Protein AF-A0A9X4EIA9-F1 (afdb_monomer_lite)

Sequence (80 aa):
MNVRDHDWYDTEAQKSLYGLQVHIPSVGWCFVARAGAPLLFATEAERTAERQRMAALPEPATLAGVVRKAVVTDAGGQPA

pLDDT: mean 76.3, std 21.52, range [32.03, 96.25]

Radius of gyration: 14.4 Å; chains: 1; bounding box: 33×39×28 Å

Foldseek 3Di:
DDKDKDWDADPVVRAIKIWMWDQDPVPGTDTDDDQLHGDIDRDPVVVVVVRVVVVPDPDCVVVCVVVVSNVPPPPDDDDD

Structure (mmCIF, N/CA/C/O backbone):
data_AF-A0A9X4EIA9-F1
#
_entry.id   AF-A0A9X4EIA9-F1
#
loop_
_atom_site.group_PDB
_atom_site.id
_atom_site.type_symbol
_atom_site.label_atom_id
_atom_site.label_alt_id
_atom_site.label_comp_id
_atom_site.label_asym_id
_atom_site.label_entity_id
_atom_site.label_seq_id
_atom_site.pdbx_PDB_ins_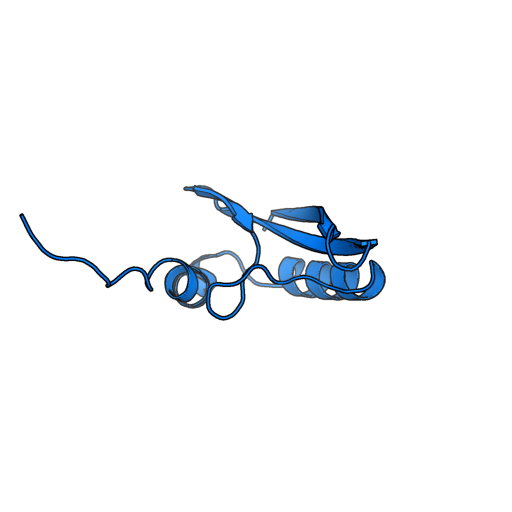code
_atom_site.Cartn_x
_atom_site.Cartn_y
_atom_site.Cartn_z
_atom_site.occupancy
_atom_site.B_iso_or_equiv
_atom_site.auth_seq_id
_atom_site.auth_comp_id
_atom_site.auth_asym_id
_atom_site.auth_atom_id
_atom_site.pdbx_PDB_model_num
ATOM 1 N N . MET A 1 1 ? -4.569 12.435 9.506 1.00 72.94 1 MET A N 1
ATOM 2 C CA . MET A 1 1 ? -4.270 11.042 9.102 1.00 72.94 1 MET A CA 1
ATOM 3 C C . MET A 1 1 ? -2.777 10.831 8.912 1.00 72.94 1 MET A C 1
ATOM 5 O O . MET A 1 1 ? -2.170 11.554 8.132 1.00 72.94 1 MET A O 1
ATOM 9 N N . ASN A 1 2 ? -2.185 9.843 9.591 1.00 86.31 2 ASN A N 1
ATOM 10 C CA . ASN A 1 2 ? -0.780 9.485 9.373 1.00 86.31 2 ASN A CA 1
ATOM 11 C C . ASN A 1 2 ? -0.688 8.411 8.287 1.00 86.31 2 ASN A C 1
ATOM 13 O O . ASN A 1 2 ? -1.328 7.364 8.402 1.00 86.31 2 ASN A O 1
ATOM 17 N N . VAL A 1 3 ? 0.110 8.677 7.255 1.00 90.25 3 VAL A N 1
ATOM 18 C CA . VAL A 1 3 ? 0.358 7.771 6.126 1.00 90.25 3 VAL A CA 1
ATOM 19 C C . VAL A 1 3 ? 1.862 7.551 6.016 1.00 90.25 3 VAL A C 1
ATOM 21 O O . VAL A 1 3 ? 2.625 8.512 6.129 1.00 90.25 3 VAL A O 1
ATOM 24 N N . ARG A 1 4 ? 2.292 6.309 5.795 1.00 93.44 4 ARG A N 1
ATOM 25 C CA . ARG A 1 4 ? 3.700 5.967 5.575 1.00 93.44 4 ARG A CA 1
ATOM 26 C C . ARG A 1 4 ? 3.882 5.057 4.372 1.00 93.44 4 ARG A C 1
ATOM 28 O O . ARG A 1 4 ? 2.978 4.299 4.014 1.00 93.44 4 ARG A O 1
ATOM 35 N N . ASP A 1 5 ? 5.077 5.132 3.812 1.00 95.38 5 ASP A N 1
ATOM 36 C CA . ASP A 1 5 ? 5.519 4.287 2.714 1.00 95.38 5 ASP A CA 1
ATOM 37 C C . ASP A 1 5 ? 5.867 2.891 3.234 1.00 95.38 5 ASP A C 1
ATOM 39 O O . ASP A 1 5 ? 6.308 2.728 4.378 1.00 95.38 5 ASP A O 1
ATOM 43 N N . HIS A 1 6 ? 5.630 1.879 2.406 1.00 93.50 6 HIS A N 1
ATOM 44 C CA . HIS A 1 6 ? 6.025 0.510 2.697 1.00 93.50 6 HIS A CA 1
ATOM 45 C C . HIS A 1 6 ? 6.446 -0.186 1.409 1.00 93.50 6 HIS A C 1
ATOM 47 O O . HIS A 1 6 ? 5.629 -0.348 0.503 1.00 93.50 6 HIS A O 1
ATOM 53 N N . ASP A 1 7 ? 7.695 -0.626 1.349 1.00 94.62 7 ASP A N 1
ATOM 54 C CA . ASP A 1 7 ? 8.260 -1.231 0.148 1.00 94.62 7 ASP A CA 1
ATOM 55 C C . ASP A 1 7 ? 8.193 -2.752 0.234 1.00 94.62 7 ASP A C 1
ATOM 57 O O . ASP A 1 7 ? 8.415 -3.354 1.284 1.00 94.62 7 ASP A O 1
ATOM 61 N N . TRP A 1 8 ? 7.839 -3.359 -0.890 1.00 93.56 8 TRP A N 1
ATOM 62 C CA . TRP A 1 8 ? 7.700 -4.791 -1.088 1.00 93.56 8 TRP A CA 1
ATOM 63 C C . TRP A 1 8 ? 8.708 -5.230 -2.143 1.00 93.56 8 TRP A C 1
ATOM 65 O O . TRP A 1 8 ? 9.086 -4.464 -3.032 1.00 93.56 8 TRP A O 1
ATOM 75 N N . TYR A 1 9 ? 9.096 -6.495 -2.078 1.00 94.62 9 TYR A N 1
ATOM 76 C CA . TYR A 1 9 ? 9.860 -7.128 -3.137 1.00 94.62 9 TYR A CA 1
ATOM 77 C C . TYR A 1 9 ? 9.065 -8.316 -3.672 1.00 94.62 9 TYR A C 1
ATOM 79 O O . TYR A 1 9 ? 8.779 -9.260 -2.937 1.00 94.62 9 TYR A O 1
ATOM 87 N N . ASP A 1 10 ? 8.668 -8.233 -4.939 1.00 92.56 10 ASP A N 1
ATOM 88 C CA . ASP A 1 10 ? 8.030 -9.320 -5.668 1.00 92.56 10 ASP A CA 1
ATOM 89 C C . ASP A 1 10 ? 9.113 -10.320 -6.076 1.00 92.56 10 ASP A C 1
ATOM 91 O O . ASP A 1 10 ? 9.949 -10.037 -6.938 1.00 92.56 10 ASP A O 1
ATOM 95 N N . THR A 1 11 ? 9.125 -11.478 -5.420 1.00 94.75 11 THR A N 1
ATOM 96 C CA . THR A 1 11 ? 10.128 -12.519 -5.658 1.00 94.75 11 THR A CA 1
ATOM 97 C C . THR A 1 11 ? 9.880 -13.297 -6.944 1.00 94.75 11 THR A C 1
ATOM 99 O O . THR A 1 11 ? 10.822 -13.881 -7.474 1.00 94.75 11 THR A O 1
ATOM 102 N N . GLU A 1 12 ? 8.658 -13.307 -7.472 1.00 94.31 12 GLU A N 1
ATOM 103 C CA . GLU A 1 12 ? 8.340 -13.992 -8.723 1.00 94.31 12 GLU A CA 1
ATOM 104 C C . GLU A 1 12 ? 8.791 -13.143 -9.912 1.00 94.31 12 GLU A C 1
ATOM 106 O O . GLU A 1 12 ? 9.531 -13.610 -10.777 1.00 94.31 12 GLU A O 1
ATOM 111 N N . ALA A 1 13 ? 8.421 -11.863 -9.914 1.00 93.06 13 ALA A N 1
ATOM 112 C CA . ALA A 1 13 ? 8.805 -10.926 -10.965 1.00 93.06 13 ALA A CA 1
ATOM 113 C C . ALA A 1 13 ? 10.180 -10.265 -10.739 1.00 93.06 13 ALA A C 1
ATOM 115 O O . ALA A 1 13 ? 10.616 -9.482 -11.583 1.00 93.06 13 ALA A O 1
ATOM 116 N N . GLN A 1 14 ? 10.849 -10.556 -9.616 1.00 96.00 14 GLN A N 1
ATOM 117 C CA . GLN A 1 14 ? 12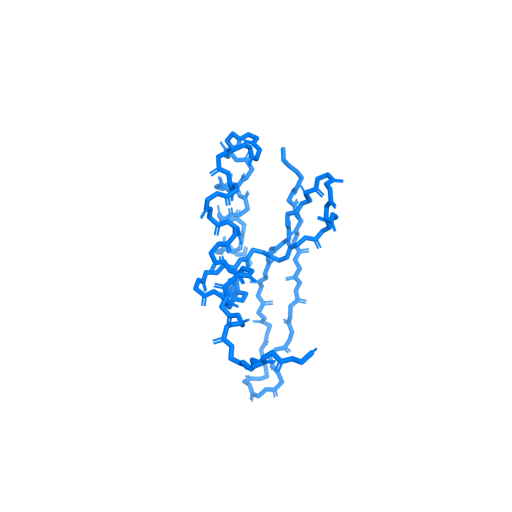.164 -10.020 -9.228 1.00 96.00 14 GLN A CA 1
ATOM 118 C C . GLN A 1 14 ? 12.231 -8.483 -9.270 1.00 96.00 14 GLN A C 1
ATOM 120 O O . GLN A 1 14 ? 13.205 -7.895 -9.747 1.00 96.00 14 GLN A O 1
ATOM 125 N N . LYS A 1 15 ? 11.189 -7.811 -8.770 1.00 94.88 15 LYS A N 1
ATOM 126 C CA . LYS A 1 15 ? 11.065 -6.347 -8.829 1.00 94.88 15 LYS A CA 1
ATOM 127 C C . LYS A 1 15 ? 10.539 -5.748 -7.533 1.00 94.88 15 LYS A C 1
ATOM 129 O O . LYS A 1 15 ? 9.790 -6.379 -6.790 1.00 94.88 15 LYS A O 1
ATOM 134 N N . SER A 1 16 ? 10.885 -4.489 -7.298 1.00 95.50 16 SER A N 1
ATOM 135 C CA . SER A 1 16 ? 10.298 -3.712 -6.210 1.00 95.50 16 SER A CA 1
ATOM 136 C C . SER A 1 16 ? 8.840 -3.374 -6.514 1.00 95.50 16 SER A C 1
ATOM 138 O O . SER A 1 16 ? 8.487 -3.025 -7.642 1.00 95.50 16 SER A O 1
ATOM 140 N N . LEU A 1 17 ? 8.005 -3.461 -5.486 1.00 96.00 17 LEU A N 1
ATOM 141 C CA . LEU A 1 17 ? 6.638 -2.966 -5.474 1.00 96.00 17 LEU A CA 1
ATOM 142 C C . LEU A 1 17 ? 6.486 -1.991 -4.314 1.00 96.00 17 LEU A C 1
ATOM 144 O O . LEU A 1 17 ? 7.112 -2.132 -3.267 1.00 96.00 17 LEU A O 1
ATOM 148 N N . TYR A 1 18 ? 5.634 -0.997 -4.491 1.00 96.25 18 TYR A N 1
ATOM 149 C CA . TYR A 1 18 ? 5.534 0.115 -3.559 1.00 96.25 18 TYR A CA 1
ATOM 150 C C . TYR A 1 18 ? 4.126 0.171 -2.983 1.00 96.25 18 TYR A C 1
ATOM 152 O O . TYR A 1 18 ? 3.154 0.170 -3.725 1.00 96.25 18 TYR A O 1
ATOM 160 N N . GLY A 1 19 ? 3.993 0.207 -1.664 1.00 94.19 19 GLY A N 1
ATOM 161 C CA . GLY A 1 19 ? 2.710 0.205 -0.966 1.00 94.19 19 GLY A CA 1
ATOM 162 C C . GLY A 1 19 ? 2.592 1.337 0.050 1.00 94.19 19 GLY A C 1
ATOM 163 O O . GLY A 1 19 ? 3.526 2.106 0.281 1.00 94.19 19 GLY A O 1
ATOM 164 N N . LEU A 1 20 ? 1.419 1.437 0.674 1.00 92.88 20 LEU A N 1
ATOM 165 C CA . LEU A 1 20 ? 1.117 2.451 1.686 1.00 92.88 20 LEU A CA 1
ATOM 166 C C . LEU A 1 20 ? 0.469 1.834 2.918 1.00 92.88 20 LE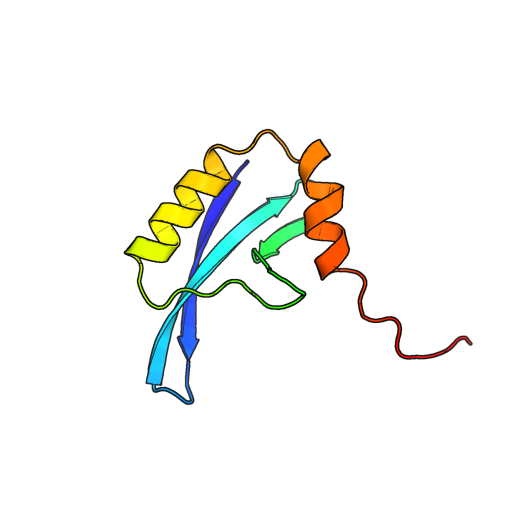U A C 1
ATOM 168 O O . LEU A 1 20 ? -0.333 0.902 2.826 1.00 92.88 20 LEU A O 1
ATOM 172 N N . GLN A 1 21 ? 0.765 2.422 4.073 1.00 91.62 21 GLN A N 1
ATOM 173 C CA . GLN A 1 21 ? 0.067 2.142 5.318 1.00 91.62 21 GLN A CA 1
ATOM 174 C C . GLN A 1 21 ? -0.528 3.416 5.908 1.00 91.62 21 GLN A C 1
ATOM 176 O O . GLN A 1 21 ? 0.089 4.479 5.878 1.00 91.62 21 GLN A O 1
ATOM 181 N N . VAL A 1 22 ? -1.717 3.286 6.488 1.00 88.56 22 VAL A N 1
ATOM 182 C CA . VAL A 1 22 ? -2.411 4.344 7.224 1.00 88.56 22 VAL A CA 1
ATOM 183 C C . VAL A 1 22 ? -2.528 3.957 8.689 1.00 88.56 22 VAL A C 1
ATOM 185 O O . VAL A 1 22 ? -2.765 2.795 9.016 1.00 88.56 22 VAL A O 1
ATOM 188 N N . HIS A 1 23 ? -2.355 4.919 9.587 1.00 85.81 23 HIS A N 1
ATOM 189 C CA . HIS A 1 23 ? -2.562 4.692 11.011 1.00 85.81 23 HIS A CA 1
ATOM 190 C C . HIS A 1 23 ? -4.024 4.938 11.387 1.00 85.81 23 HIS A C 1
ATOM 192 O O . HIS A 1 23 ? -4.537 6.045 11.210 1.00 85.81 23 HIS A O 1
ATOM 198 N N . ILE A 1 24 ? -4.669 3.927 11.963 1.00 82.38 24 ILE A N 1
ATOM 199 C CA . ILE A 1 24 ? -6.020 4.011 12.518 1.00 82.38 24 ILE A CA 1
ATOM 200 C C . ILE A 1 24 ? -5.898 3.940 14.046 1.00 82.38 24 ILE A C 1
ATOM 202 O O . ILE A 1 24 ? -5.381 2.942 14.537 1.00 82.38 24 ILE A O 1
ATOM 206 N N . PRO A 1 25 ? -6.380 4.929 14.824 1.00 78.06 25 PRO A N 1
ATOM 207 C CA . PRO A 1 25 ? -6.170 4.965 16.277 1.00 78.06 25 PRO A CA 1
ATOM 208 C C . PRO A 1 25 ? -6.563 3.690 17.040 1.00 78.06 25 PRO A C 1
ATOM 210 O O . PRO A 1 25 ? -5.911 3.349 18.018 1.00 78.06 25 PRO A O 1
ATOM 213 N N . SER A 1 26 ? -7.597 2.972 16.590 1.00 79.25 26 SER A N 1
ATOM 214 C CA . SER A 1 26 ? -8.084 1.738 17.224 1.00 79.25 26 SER A CA 1
ATOM 215 C C . SER A 1 26 ? -7.468 0.440 16.688 1.00 79.25 26 SER A C 1
ATOM 217 O O . SER A 1 26 ? -7.699 -0.611 17.275 1.00 79.25 26 SER A O 1
ATOM 219 N N . VAL A 1 27 ? -6.727 0.485 15.575 1.00 79.44 27 VAL A N 1
ATOM 220 C CA . VAL A 1 27 ? -6.203 -0.715 14.883 1.00 79.44 27 VAL A CA 1
ATOM 221 C C . VAL A 1 27 ? -4.678 -0.670 14.728 1.00 79.44 27 VAL A C 1
ATOM 223 O O . VAL A 1 27 ? -4.029 -1.703 14.610 1.00 79.44 27 VAL A O 1
ATOM 226 N N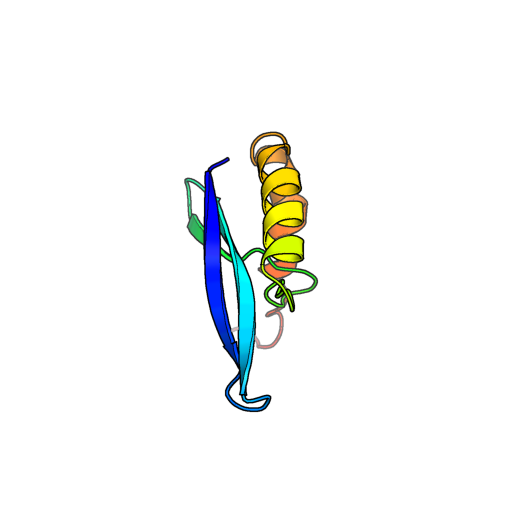 . GLY A 1 28 ? -4.079 0.519 14.758 1.00 83.56 28 GLY A N 1
ATOM 227 C CA . GLY A 1 28 ? -2.678 0.745 14.426 1.00 83.56 28 GLY A CA 1
ATOM 228 C C . GLY A 1 28 ? -2.459 0.899 12.920 1.00 83.56 28 GLY A C 1
ATOM 229 O O . GLY A 1 28 ? -3.323 1.384 12.184 1.00 83.56 28 GLY A O 1
ATOM 230 N N . TRP A 1 29 ? -1.266 0.532 12.454 1.00 86.19 29 TRP A N 1
ATOM 231 C CA . TRP A 1 29 ? -0.885 0.646 11.046 1.00 86.19 29 TRP A CA 1
ATOM 232 C C . TRP A 1 29 ? -1.556 -0.434 10.196 1.00 86.19 29 TRP A C 1
ATOM 234 O O . TRP A 1 29 ? -1.312 -1.620 10.388 1.00 86.19 29 TRP A O 1
ATOM 244 N N . CYS A 1 30 ? -2.357 -0.008 9.223 1.00 86.56 30 CYS A N 1
ATOM 245 C CA . CYS A 1 30 ? -3.072 -0.876 8.291 1.00 86.56 30 CYS A CA 1
ATOM 246 C C . CYS A 1 30 ? -2.614 -0.610 6.859 1.00 86.56 30 CYS A C 1
ATOM 248 O O . CYS A 1 30 ? -2.400 0.544 6.487 1.00 86.56 30 CYS A O 1
ATOM 250 N N . PHE A 1 31 ? -2.508 -1.652 6.037 1.00 89.19 31 PHE A N 1
ATOM 251 C CA . PHE A 1 31 ? -2.245 -1.480 4.609 1.00 89.19 31 PHE A CA 1
ATOM 252 C C . PHE A 1 31 ? -3.432 -0.825 3.905 1.00 89.19 31 PHE A C 1
ATOM 254 O O . PHE A 1 31 ? -4.592 -1.143 4.172 1.00 89.19 31 PHE A O 1
ATOM 261 N N . VAL A 1 32 ? -3.135 0.077 2.974 1.00 87.12 32 VAL A N 1
ATOM 262 C CA . VAL A 1 32 ? -4.132 0.552 2.016 1.00 87.12 32 VAL A CA 1
ATOM 263 C C . VAL A 1 32 ? -4.470 -0.605 1.081 1.00 87.12 32 VAL A C 1
ATOM 265 O O . VAL A 1 32 ? -3.577 -1.206 0.490 1.00 87.12 32 VAL A O 1
ATOM 268 N N . ALA A 1 33 ? -5.758 -0.906 0.941 1.00 85.94 33 ALA A N 1
ATOM 269 C CA . ALA A 1 33 ? -6.243 -2.016 0.133 1.00 85.94 33 ALA A CA 1
ATOM 270 C C . ALA A 1 33 ? -7.384 -1.584 -0.793 1.00 85.94 33 ALA A C 1
ATOM 272 O O . ALA A 1 33 ? -8.168 -0.685 -0.472 1.00 85.94 33 ALA A O 1
ATOM 273 N N . ARG A 1 34 ? -7.508 -2.261 -1.936 1.00 80.50 34 ARG A N 1
ATOM 274 C CA . ARG A 1 34 ? -8.644 -2.152 -2.856 1.00 80.50 34 ARG A CA 1
ATOM 275 C C . ARG A 1 34 ? -9.154 -3.559 -3.148 1.00 80.50 34 ARG A C 1
ATOM 277 O O . ARG A 1 34 ? -8.382 -4.424 -3.532 1.00 80.50 34 ARG A O 1
ATOM 284 N N . ALA A 1 35 ? -10.458 -3.773 -2.963 1.00 80.38 35 ALA A N 1
ATOM 285 C CA . ALA A 1 35 ? -11.100 -5.078 -3.161 1.00 80.38 35 ALA A CA 1
ATOM 286 C C . ALA A 1 35 ? -10.430 -6.229 -2.372 1.00 80.38 35 ALA A C 1
ATOM 288 O O . ALA A 1 35 ? -10.271 -7.327 -2.887 1.00 80.38 35 ALA A O 1
ATOM 289 N N . GLY A 1 36 ? -10.014 -5.962 -1.128 1.00 77.94 36 GLY A N 1
ATOM 290 C CA . GLY A 1 36 ? -9.397 -6.965 -0.248 1.00 77.94 36 GLY A CA 1
ATOM 291 C C . GLY A 1 36 ? -7.909 -7.232 -0.500 1.00 77.94 36 GLY A C 1
ATOM 292 O O . GLY A 1 36 ? -7.275 -7.880 0.323 1.00 77.94 36 GLY A O 1
ATOM 293 N N . ALA A 1 37 ? -7.322 -6.692 -1.571 1.00 82.12 37 ALA A N 1
ATOM 294 C CA . ALA A 1 37 ? -5.896 -6.825 -1.859 1.00 82.12 37 ALA A CA 1
ATOM 295 C C . ALA A 1 37 ? -5.127 -5.539 -1.507 1.00 82.12 37 ALA A C 1
ATOM 297 O O . ALA A 1 37 ? -5.662 -4.442 -1.722 1.00 82.12 37 ALA A O 1
ATOM 298 N N . PRO A 1 38 ? -3.879 -5.633 -1.005 1.00 86.94 38 PRO A N 1
ATOM 299 C CA . PRO A 1 38 ? -3.008 -4.475 -0.840 1.00 86.94 38 PRO A CA 1
ATOM 300 C C . PRO A 1 38 ? -2.878 -3.692 -2.146 1.00 86.94 38 PRO A C 1
ATOM 302 O O . PRO A 1 38 ? -2.684 -4.263 -3.219 1.00 86.94 38 PRO A O 1
ATOM 305 N N . LEU A 1 39 ? -2.987 -2.372 -2.053 1.00 88.38 39 LEU A N 1
ATOM 306 C CA . LEU A 1 39 ? -2.758 -1.494 -3.187 1.00 88.38 39 LEU A CA 1
ATOM 307 C C . LEU A 1 39 ? -1.246 -1.324 -3.370 1.00 88.38 39 LEU A C 1
ATOM 309 O O . LEU A 1 39 ? -0.594 -0.661 -2.561 1.00 88.38 39 LEU A O 1
ATOM 313 N N . LEU A 1 40 ? -0.715 -1.952 -4.417 1.00 93.75 40 LEU A N 1
ATOM 314 C CA . LEU A 1 40 ? 0.699 -1.929 -4.778 1.00 93.75 40 LEU A CA 1
ATOM 315 C C . LEU A 1 40 ? 0.903 -1.156 -6.083 1.00 93.75 40 LEU A C 1
ATOM 317 O O . LEU A 1 40 ? 0.097 -1.244 -7.009 1.00 93.75 40 LEU A O 1
ATOM 321 N N . PHE A 1 41 ? 2.003 -0.420 -6.147 1.00 94.50 41 PHE A N 1
ATOM 322 C CA . PHE A 1 41 ? 2.411 0.417 -7.266 1.00 94.50 41 PHE A CA 1
ATOM 323 C C . PHE A 1 41 ? 3.709 -0.106 -7.871 1.00 94.50 41 PHE A C 1
ATOM 325 O O . PHE A 1 41 ? 4.537 -0.693 -7.171 1.00 94.50 41 PHE A O 1
ATOM 332 N N . ALA A 1 42 ? 3.893 0.123 -9.170 1.00 94.25 42 ALA A N 1
ATOM 333 C CA . ALA A 1 42 ? 5.105 -0.276 -9.876 1.00 94.25 42 ALA A CA 1
ATOM 334 C C . ALA A 1 42 ? 6.237 0.743 -9.689 1.00 94.25 42 ALA A C 1
ATOM 336 O O . ALA A 1 42 ? 7.401 0.407 -9.890 1.00 94.25 42 ALA A O 1
ATOM 337 N N . THR A 1 43 ? 5.908 1.981 -9.306 1.00 96.25 43 THR A N 1
ATOM 338 C CA . THR A 1 43 ? 6.879 3.066 -9.122 1.00 96.25 43 THR A CA 1
ATOM 339 C C . THR A 1 43 ? 6.660 3.847 -7.822 1.00 96.25 43 THR A C 1
ATOM 341 O O . THR A 1 43 ? 5.540 3.984 -7.323 1.00 96.25 43 THR A O 1
ATOM 344 N N . GLU A 1 44 ? 7.732 4.442 -7.294 1.00 95.31 44 GLU A N 1
ATOM 345 C CA . GLU A 1 44 ? 7.666 5.345 -6.133 1.00 95.31 44 GLU A CA 1
ATOM 346 C C . GLU A 1 44 ? 6.831 6.600 -6.408 1.00 95.31 44 GLU A C 1
ATOM 348 O O . GLU A 1 44 ? 6.194 7.142 -5.501 1.00 95.31 44 GLU A O 1
ATOM 353 N N . ALA A 1 45 ? 6.818 7.065 -7.660 1.00 95.81 45 ALA A N 1
ATOM 354 C CA . ALA A 1 45 ? 6.050 8.232 -8.078 1.00 95.81 45 ALA A CA 1
ATOM 355 C C . ALA A 1 45 ? 4.539 7.983 -7.942 1.00 95.81 45 ALA A C 1
ATOM 357 O O . ALA A 1 45 ? 3.826 8.817 -7.381 1.00 95.81 45 ALA A O 1
ATOM 358 N N . GLU A 1 46 ? 4.066 6.811 -8.375 1.00 95.12 46 GLU A N 1
ATOM 359 C CA . GLU A 1 46 ? 2.672 6.384 -8.205 1.00 95.12 46 GLU A CA 1
ATOM 360 C C . GLU A 1 46 ? 2.295 6.274 -6.721 1.00 95.12 46 GLU A C 1
ATOM 362 O O . GLU A 1 46 ? 1.279 6.835 -6.300 1.00 95.12 46 GLU A O 1
ATOM 367 N N . ARG A 1 47 ? 3.151 5.640 -5.901 1.00 94.94 47 ARG A N 1
ATOM 368 C CA . ARG A 1 47 ? 2.961 5.575 -4.441 1.00 94.94 47 ARG A CA 1
ATOM 369 C C . ARG A 1 47 ? 2.874 6.975 -3.832 1.00 94.94 47 ARG A C 1
ATOM 371 O O . ARG A 1 47 ? 2.007 7.241 -3.003 1.00 94.94 47 ARG A O 1
ATOM 378 N N . THR A 1 48 ? 3.759 7.882 -4.238 1.00 94.50 48 THR A N 1
ATOM 379 C CA . THR A 1 48 ? 3.826 9.249 -3.704 1.00 94.50 48 THR A CA 1
ATOM 380 C C . THR A 1 48 ? 2.578 10.055 -4.051 1.00 94.50 48 THR A C 1
ATOM 382 O O . THR A 1 48 ? 2.050 10.753 -3.181 1.00 94.50 48 THR A O 1
ATOM 385 N N . ALA A 1 49 ? 2.077 9.933 -5.282 1.00 94.12 49 ALA A N 1
ATOM 386 C CA . ALA A 1 49 ? 0.830 10.565 -5.696 1.00 94.12 49 ALA A CA 1
ATOM 387 C C . ALA A 1 49 ? -0.353 10.056 -4.857 1.00 94.12 49 ALA A C 1
ATOM 389 O O . ALA A 1 49 ? -1.144 10.851 -4.342 1.00 94.12 49 ALA A O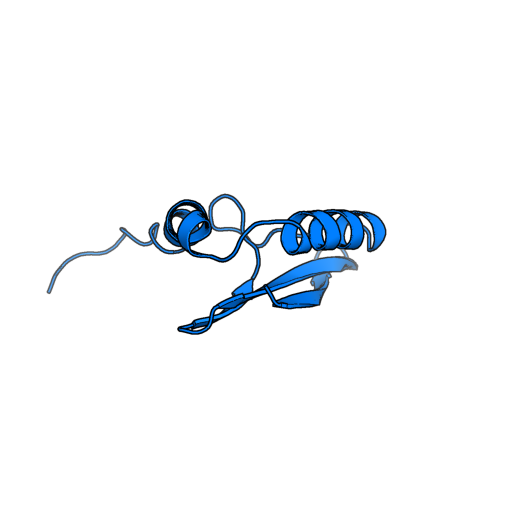 1
ATOM 390 N N . GLU A 1 50 ? -0.432 8.742 -4.625 1.00 90.25 50 GLU A N 1
ATOM 391 C CA . GLU A 1 50 ? -1.479 8.175 -3.774 1.00 90.25 50 GLU A CA 1
ATOM 392 C C . GLU A 1 50 ? -1.333 8.612 -2.310 1.00 90.25 50 GLU A C 1
ATOM 394 O O . GLU A 1 50 ? -2.326 8.927 -1.652 1.00 90.25 50 GLU A O 1
ATOM 399 N N . ARG A 1 51 ? -0.106 8.706 -1.791 1.00 91.06 51 ARG A N 1
ATOM 400 C CA . ARG A 1 51 ? 0.158 9.195 -0.432 1.00 91.06 51 ARG A CA 1
ATOM 401 C C . ARG A 1 51 ? -0.369 10.611 -0.240 1.00 91.06 51 ARG A C 1
ATOM 403 O O . ARG A 1 51 ? -1.011 10.885 0.771 1.00 91.06 51 ARG A O 1
ATOM 410 N N . GLN A 1 52 ? -0.117 11.497 -1.203 1.00 91.19 52 GLN A N 1
ATOM 411 C CA . GLN A 1 52 ? -0.626 12.870 -1.184 1.00 91.19 52 GLN A CA 1
ATOM 412 C C . GLN A 1 52 ? -2.156 12.889 -1.225 1.00 91.19 52 GLN A C 1
ATOM 414 O O . GLN A 1 52 ? -2.779 13.602 -0.439 1.00 91.19 52 GLN A O 1
ATOM 419 N N . ARG A 1 53 ? -2.764 12.048 -2.073 1.00 87.31 53 ARG A N 1
ATOM 420 C CA . ARG A 1 53 ? -4.221 11.895 -2.139 1.00 87.31 53 ARG A CA 1
ATOM 421 C C . ARG A 1 53 ? -4.804 11.451 -0.797 1.00 87.31 53 ARG A C 1
ATOM 423 O O . ARG A 1 53 ? -5.785 12.032 -0.348 1.00 87.31 53 ARG A O 1
ATOM 430 N N . MET A 1 54 ? -4.201 10.453 -0.149 1.00 82.88 54 MET A N 1
ATOM 431 C CA . MET A 1 54 ? -4.652 9.925 1.144 1.00 82.88 54 MET A CA 1
ATOM 432 C C . MET A 1 54 ? -4.449 10.918 2.289 1.00 82.88 54 MET A C 1
ATOM 434 O O . MET A 1 54 ? -5.322 11.050 3.141 1.00 82.88 54 MET A O 1
ATOM 438 N N . ALA A 1 55 ? -3.331 11.646 2.298 1.00 83.88 55 ALA A N 1
ATOM 439 C CA . ALA A 1 55 ? -3.061 12.679 3.294 1.00 83.88 55 ALA A CA 1
ATOM 440 C C . ALA A 1 55 ? -4.047 13.860 3.206 1.00 83.88 55 ALA A C 1
ATOM 442 O O . ALA A 1 55 ? -4.306 14.508 4.216 1.00 83.88 55 ALA A O 1
ATOM 443 N N . ALA A 1 56 ? -4.610 14.116 2.020 1.00 83.00 56 ALA A N 1
ATOM 444 C CA . ALA A 1 56 ? -5.614 15.152 1.790 1.00 83.00 56 ALA A CA 1
ATOM 445 C C . ALA A 1 56 ? -7.054 14.726 2.147 1.00 83.00 56 ALA A C 1
ATOM 447 O O . ALA A 1 56 ? -7.960 15.560 2.104 1.00 83.00 56 ALA A O 1
ATOM 448 N N . LEU A 1 57 ? -7.299 13.452 2.486 1.00 74.81 57 LEU A N 1
ATOM 449 C CA . LEU A 1 57 ? -8.632 12.993 2.886 1.00 74.81 57 LEU A CA 1
ATOM 450 C C . LEU A 1 57 ? -8.979 13.455 4.314 1.00 74.81 57 LEU A C 1
ATOM 452 O O . LEU A 1 57 ? -8.121 13.413 5.201 1.00 74.81 57 LEU A O 1
ATOM 456 N N . PRO A 1 58 ? -10.244 13.838 4.578 1.00 67.31 58 PRO A N 1
ATOM 457 C CA . PRO A 1 58 ? -10.701 14.125 5.933 1.00 67.31 58 PRO A CA 1
ATOM 458 C C . PRO A 1 58 ? -10.637 12.868 6.825 1.00 67.31 58 PRO A C 1
ATOM 460 O O . PRO A 1 58 ? -10.760 11.738 6.351 1.00 67.31 58 PRO A O 1
ATOM 463 N N . GLU A 1 59 ? -10.435 13.086 8.129 1.00 59.84 59 GLU A N 1
ATOM 464 C CA . GLU A 1 59 ? -10.272 12.077 9.193 1.00 59.84 59 GLU A CA 1
ATOM 465 C C . GLU A 1 59 ? -11.338 10.937 9.180 1.00 59.84 59 GLU A C 1
ATOM 467 O O . GLU A 1 59 ? -12.434 11.071 8.624 1.00 59.84 59 GLU A O 1
ATOM 472 N N . PRO A 1 60 ? -11.031 9.769 9.782 1.00 53.34 60 PRO A N 1
ATOM 473 C CA . PRO A 1 60 ? -11.475 8.442 9.339 1.00 53.34 60 PRO A CA 1
ATOM 474 C C . PRO A 1 60 ? -12.941 8.059 9.601 1.00 53.34 60 PRO A C 1
ATOM 476 O O . PRO A 1 60 ? -13.322 6.930 9.282 1.00 53.34 60 PRO A O 1
ATOM 479 N N . ALA A 1 61 ? -13.798 8.964 10.086 1.00 47.66 61 ALA A N 1
ATOM 480 C CA . ALA A 1 61 ? -15.245 8.711 10.148 1.00 47.66 61 ALA A CA 1
ATOM 481 C C . ALA A 1 61 ? -15.829 8.379 8.755 1.00 47.66 61 ALA A C 1
ATOM 483 O O . ALA A 1 61 ? -16.768 7.595 8.635 1.00 47.66 61 ALA A O 1
ATOM 484 N N . THR A 1 62 ? -15.193 8.881 7.693 1.00 47.75 62 THR A N 1
ATOM 485 C CA . THR A 1 62 ? -15.561 8.633 6.288 1.00 47.75 62 THR A CA 1
ATOM 486 C C . THR A 1 62 ? -14.937 7.353 5.701 1.00 47.75 62 THR A C 1
ATOM 488 O O . THR A 1 62 ? -15.413 6.827 4.698 1.00 47.75 62 THR A O 1
ATOM 491 N N . LEU A 1 63 ? -13.887 6.804 6.329 1.00 49.75 63 LEU A N 1
ATOM 492 C CA . LEU A 1 63 ? -13.164 5.607 5.866 1.00 49.75 63 LEU A CA 1
ATOM 493 C C . LEU A 1 63 ? -13.704 4.303 6.451 1.00 49.75 63 LEU A C 1
ATOM 495 O O . LEU A 1 63 ? -13.408 3.242 5.908 1.00 49.75 63 LEU A O 1
ATOM 499 N N . ALA A 1 64 ? -14.541 4.350 7.490 1.00 43.91 64 ALA A N 1
ATOM 500 C CA . ALA A 1 64 ? -15.202 3.157 8.017 1.00 43.91 64 ALA A CA 1
ATOM 501 C C . ALA A 1 64 ? -16.022 2.413 6.940 1.00 43.91 64 ALA A C 1
ATOM 503 O O . ALA A 1 64 ? -16.112 1.192 6.995 1.00 43.91 64 ALA A O 1
ATOM 504 N N . GLY A 1 65 ? -16.552 3.102 5.921 1.00 44.91 65 GLY A N 1
ATOM 505 C CA . GLY A 1 65 ? -17.226 2.462 4.781 1.00 44.91 65 GLY A CA 1
ATOM 506 C C . GLY A 1 65 ? -16.282 1.857 3.730 1.00 44.91 65 GLY A C 1
ATOM 507 O O . GLY A 1 65 ? -16.632 0.876 3.080 1.00 44.91 65 GLY A O 1
ATOM 508 N N . VAL A 1 66 ? -15.071 2.402 3.579 1.00 48.34 66 VAL A N 1
ATOM 509 C CA . VAL A 1 66 ? -14.088 1.976 2.562 1.00 48.34 66 VAL A CA 1
ATOM 510 C C . VAL A 1 66 ? -13.157 0.885 3.106 1.00 48.34 66 VAL A C 1
ATOM 512 O O . VAL A 1 66 ? -12.859 -0.075 2.402 1.00 48.34 66 VAL A O 1
ATOM 515 N N . VAL A 1 67 ? -12.757 0.980 4.377 1.00 47.47 67 VAL A N 1
ATOM 516 C CA . VAL A 1 67 ? -11.849 0.034 5.048 1.00 47.47 67 VAL A CA 1
ATOM 517 C C . VAL A 1 67 ? -12.593 -1.216 5.538 1.00 47.47 67 VAL A C 1
ATOM 519 O O . VAL A 1 67 ? -12.062 -2.317 5.418 1.00 47.47 67 VAL A O 1
ATOM 522 N N . ARG A 1 68 ? -13.860 -1.116 5.986 1.00 43.72 68 ARG A N 1
ATOM 523 C CA . ARG A 1 68 ? -14.645 -2.313 6.372 1.00 43.72 68 ARG A CA 1
ATOM 524 C C . ARG A 1 68 ? -14.933 -3.250 5.201 1.00 43.72 68 ARG A C 1
ATOM 526 O O . ARG A 1 68 ? -15.049 -4.451 5.417 1.00 43.72 68 ARG A O 1
ATOM 533 N N . LYS A 1 69 ? -14.988 -2.739 3.966 1.00 35.75 69 LYS A N 1
ATOM 534 C CA . LYS A 1 69 ? -15.211 -3.579 2.779 1.00 35.75 69 LYS A CA 1
ATOM 535 C C . LYS A 1 69 ? -13.999 -4.454 2.422 1.00 35.75 69 LYS A C 1
ATOM 537 O O . LYS A 1 69 ? -14.167 -5.416 1.690 1.00 35.75 69 LYS A O 1
ATOM 542 N N . ALA A 1 70 ? -12.808 -4.142 2.942 1.00 40.38 70 ALA A N 1
ATOM 543 C CA . ALA A 1 70 ? -11.620 -4.992 2.819 1.00 40.38 70 ALA A CA 1
ATOM 544 C C . ALA A 1 70 ? -11.442 -5.959 4.009 1.00 40.38 70 ALA A C 1
ATOM 546 O O . ALA A 1 70 ? -10.688 -6.915 3.893 1.00 40.38 70 ALA A O 1
ATOM 547 N N . VAL A 1 71 ? -12.136 -5.727 5.133 1.00 40.56 71 VAL A N 1
ATOM 548 C CA . VAL A 1 71 ? -12.057 -6.563 6.351 1.00 40.56 71 VAL A CA 1
ATOM 549 C C . VAL A 1 71 ? -13.197 -7.592 6.434 1.00 40.56 71 VAL A C 1
ATOM 551 O O . VAL A 1 71 ? -13.085 -8.561 7.173 1.00 40.56 71 VAL A O 1
ATOM 554 N N . VAL A 1 72 ? -14.278 -7.445 5.658 1.00 35.66 72 VAL A N 1
ATOM 555 C CA . VAL A 1 72 ? -15.421 -8.381 5.666 1.00 35.66 72 VAL A CA 1
ATOM 556 C C . VAL A 1 72 ? -15.628 -9.013 4.290 1.00 35.66 72 VAL A C 1
ATOM 558 O O . VAL A 1 72 ? -16.628 -8.776 3.624 1.00 35.66 72 VAL A O 1
ATOM 561 N N . THR A 1 73 ? -14.673 -9.832 3.864 1.00 37.06 73 THR A N 1
ATOM 562 C CA . THR A 1 73 ? -14.934 -10.973 2.970 1.00 37.06 73 THR A CA 1
ATOM 563 C C . THR A 1 73 ? -14.024 -12.128 3.372 1.00 37.06 73 THR A C 1
ATOM 565 O O . THR A 1 73 ? -13.266 -12.647 2.566 1.00 37.06 73 THR A O 1
ATOM 568 N N . ASP A 1 74 ? -14.107 -12.518 4.642 1.00 39.09 74 ASP A N 1
ATOM 569 C CA . ASP A 1 74 ? -14.017 -13.929 5.003 1.00 39.09 74 ASP A CA 1
ATOM 570 C C . ASP A 1 74 ? -15.360 -14.314 5.633 1.00 39.09 74 ASP A C 1
ATOM 572 O O . ASP A 1 74 ? -15.552 -14.345 6.845 1.00 39.09 74 ASP A O 1
ATOM 576 N N . ALA A 1 75 ? -16.368 -14.439 4.771 1.00 43.78 75 ALA A N 1
ATOM 577 C CA . ALA A 1 75 ? -17.609 -15.124 5.100 1.00 43.78 75 ALA A CA 1
ATOM 578 C C . ALA A 1 75 ? -17.582 -16.464 4.359 1.00 43.78 75 ALA A C 1
ATOM 580 O O . ALA A 1 75 ? -18.376 -16.706 3.452 1.00 43.78 75 ALA A O 1
ATOM 581 N N . GLY A 1 76 ? -16.598 -17.294 4.707 1.00 46.09 76 GLY A N 1
ATOM 582 C CA . GLY 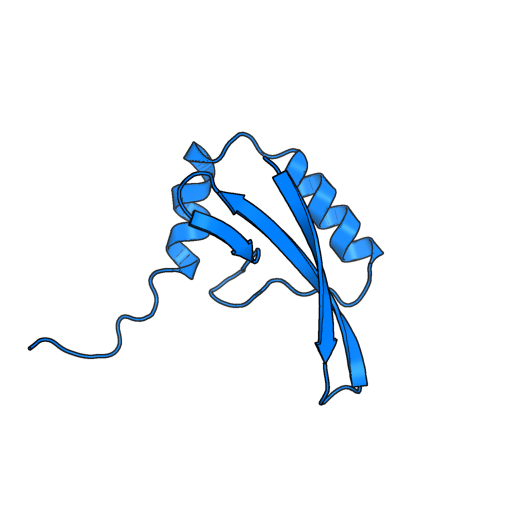A 1 76 ? -16.425 -18.647 4.199 1.00 46.09 76 GLY A CA 1
ATOM 583 C C . GLY A 1 76 ? -16.024 -19.619 5.309 1.00 46.09 76 GLY A C 1
ATOM 584 O O . GLY A 1 76 ? -14.890 -20.073 5.333 1.00 46.09 76 GLY A O 1
ATOM 585 N N . GLY A 1 77 ? -16.966 -19.974 6.194 1.00 32.03 77 GLY A N 1
ATOM 586 C CA . GLY A 1 77 ? -16.837 -21.120 7.116 1.00 32.03 77 GLY A CA 1
ATOM 587 C C . GLY A 1 77 ? -17.423 -20.850 8.507 1.00 32.03 77 GLY A C 1
ATOM 588 O O . GLY A 1 77 ? -16.735 -20.327 9.368 1.00 32.03 77 GLY A O 1
ATOM 589 N N . GLN A 1 78 ? -18.745 -20.962 8.679 1.00 32.56 78 GLN A N 1
ATOM 590 C CA . GLN A 1 78 ? -19.479 -22.116 9.250 1.00 32.56 78 GLN A CA 1
ATOM 591 C C . GLN A 1 78 ? -19.514 -22.110 10.802 1.00 32.56 78 GLN A C 1
ATOM 593 O O . GLN A 1 78 ? -18.460 -22.080 11.428 1.00 32.56 78 GLN A O 1
ATOM 598 N N . PRO A 1 79 ? -20.709 -22.148 11.434 1.00 43.84 79 PRO A N 1
ATOM 599 C CA . PRO A 1 79 ? -20.855 -22.006 12.882 1.00 43.84 79 PRO A CA 1
ATOM 600 C C . PRO A 1 79 ? -20.578 -23.315 13.634 1.00 43.84 79 PRO A C 1
ATOM 602 O O . PRO A 1 79 ? -21.054 -24.375 13.222 1.00 43.84 79 PRO A O 1
ATOM 605 N N . ALA A 1 80 ? -19.890 -23.199 14.770 1.00 35.53 80 ALA A N 1
ATOM 606 C CA . ALA A 1 80 ? -20.008 -24.054 15.951 1.00 35.53 80 ALA A CA 1
ATOM 607 C C . ALA A 1 80 ? -19.551 -23.258 17.181 1.00 35.53 80 ALA A C 1
ATOM 609 O O . ALA A 1 80 ? -18.490 -22.601 17.080 1.00 35.53 80 ALA A O 1
#

Secondary structure (DSSP, 8-state):
--EEEEEEEETTTTEEEEEEEEEETTTEEEE-EETTEE-EESSHHHHHHHHHHHHTSPPGGGTHHHHHHHH-----S---